Protein AF-A0A383C5T3-F1 (afdb_monomer)

Secondary structure (DSSP, 8-state):
-EEEEE--SHHHHHHHHHHHHTT-EEEEE-TTSS--GGGGTT-SEEEE----PBPTTSPBP-HHHHHHHHHHHHTT--SEEEE-S----

Organism: NCBI:txid408172

Radius of gyration: 12.9 Å; Cα contacts (8 Å, |Δi|>4): 164; chains: 1; bounding box: 24×31×35 Å

pLDDT: mean 97.49, std 1.6, range [89.38, 98.81]

Sequence (89 aa):
MKIGIVGIGVVGNAHRFGFQKLGHDVSFHDTAHDTKLEDVIDTEVVYICVPTPSLSDGQCDTSIVCQVVDDLVLGGYEGVIAIKSTIKP

Nearest PDB structures (foldseek):
  6ape-assembly1_A  TM=5.426E-01  e=3.646E-02  Helicobacter pylori G27
  6de8-assembly1_A  TM=5.747E-01  e=5.057E-02  Campylobacter jejuni subsp. jejuni NCTC 11168 = ATCC 700819
  6v6y-assembly1_A-2  TM=6.540E-01  e=2.596E-01  Thermus thermophilus HB8
  3l07-assembly1_A  TM=5.769E-01  e=4.104E-01  Francisella tularensis subsp. tularensis SCHU S4
  5tw7-assembly2_E  TM=5.963E-01  e=1.095E+00  Neisseria gonorrhoeae

Structure (mmCIF, N/CA/C/O backbone):
data_AF-A0A383C5T3-F1
#
_entry.id   AF-A0A383C5T3-F1
#
loop_
_atom_site.group_PDB
_atom_site.id
_atom_site.type_symbol
_atom_site.label_atom_id
_atom_site.label_alt_id
_atom_site.label_comp_id
_atom_site.label_asym_id
_atom_site.label_entity_id
_atom_site.label_seq_id
_atom_site.pdbx_PDB_ins_code
_atom_site.Cartn_x
_atom_site.Cartn_y
_atom_site.Cartn_z
_atom_site.occupancy
_atom_site.B_iso_or_equiv
_atom_site.auth_seq_id
_atom_site.auth_comp_id
_atom_site.auth_asym_id
_atom_site.auth_atom_id
_atom_site.pdbx_PDB_model_num
ATOM 1 N N . MET A 1 1 ? -13.246 6.352 9.789 1.00 95.69 1 MET A N 1
ATOM 2 C CA . MET A 1 1 ? -12.932 4.984 9.354 1.00 95.69 1 MET A CA 1
ATOM 3 C C . MET A 1 1 ? -11.470 4.718 9.627 1.00 95.69 1 MET A C 1
ATOM 5 O O . MET A 1 1 ? -10.708 5.686 9.637 1.00 95.69 1 MET A O 1
ATOM 9 N N . LYS A 1 2 ? -11.108 3.454 9.837 1.00 98.44 2 LYS A N 1
ATOM 10 C CA . LYS A 1 2 ? -9.719 2.990 9.806 1.00 98.44 2 LYS A CA 1
ATOM 11 C C . LYS A 1 2 ? -9.359 2.632 8.368 1.00 98.44 2 LYS A C 1
ATOM 13 O O . LYS A 1 2 ? -10.024 1.792 7.766 1.00 98.44 2 LYS A O 1
ATOM 18 N N . ILE A 1 3 ? -8.351 3.289 7.810 1.00 98.75 3 ILE A N 1
ATOM 19 C CA . ILE A 1 3 ? -7.931 3.132 6.416 1.00 98.75 3 ILE A CA 1
ATOM 20 C C . ILE A 1 3 ? -6.475 2.682 6.390 1.00 98.75 3 ILE A C 1
ATOM 22 O O . ILE A 1 3 ? -5.609 3.355 6.943 1.00 98.75 3 ILE A O 1
ATOM 26 N N . GLY A 1 4 ? -6.211 1.572 5.712 1.00 98.69 4 GLY A N 1
ATOM 27 C CA . GLY A 1 4 ? -4.869 1.094 5.423 1.00 98.69 4 GLY A CA 1
ATOM 28 C C . GLY A 1 4 ? -4.388 1.575 4.057 1.00 98.69 4 GLY A C 1
ATOM 29 O O . GLY A 1 4 ? -5.167 1.719 3.111 1.00 98.69 4 GLY A O 1
ATOM 30 N N . ILE A 1 5 ? -3.088 1.818 3.927 1.00 98.81 5 ILE A N 1
ATOM 31 C CA . ILE A 1 5 ? -2.446 2.120 2.643 1.00 98.81 5 ILE A CA 1
ATOM 32 C C . ILE A 1 5 ? -1.187 1.269 2.511 1.00 98.81 5 ILE A C 1
ATOM 34 O O . ILE A 1 5 ? -0.327 1.311 3.385 1.00 98.81 5 ILE A O 1
ATOM 38 N N . VAL A 1 6 ? -1.049 0.535 1.407 1.00 98.75 6 VAL A N 1
ATOM 39 C CA . VAL A 1 6 ? 0.174 -0.220 1.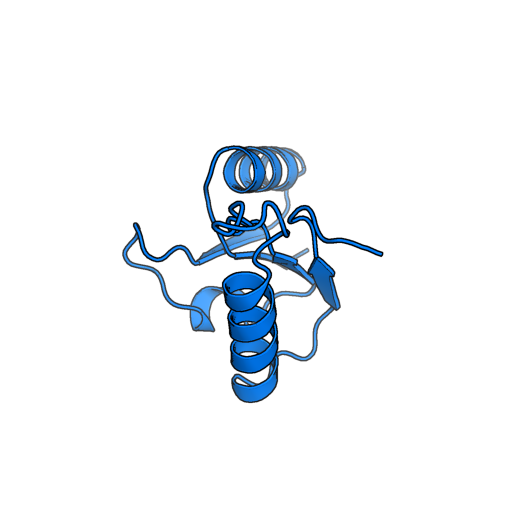094 1.00 98.75 6 VAL A CA 1
ATOM 40 C C . VAL A 1 6 ? 0.902 0.459 -0.061 1.00 98.75 6 VAL A C 1
ATOM 42 O O . VAL A 1 6 ? 0.360 0.573 -1.160 1.00 98.75 6 VAL A O 1
ATOM 45 N N . GLY A 1 7 ? 2.123 0.925 0.193 1.00 98.44 7 GLY A N 1
ATOM 46 C CA . GLY A 1 7 ? 2.910 1.758 -0.715 1.00 98.44 7 GLY A CA 1
ATOM 47 C C . GLY A 1 7 ? 2.677 3.255 -0.482 1.00 98.44 7 GLY A C 1
ATOM 48 O O . GLY A 1 7 ? 1.623 3.796 -0.806 1.00 98.44 7 GLY A O 1
ATOM 49 N N . ILE A 1 8 ? 3.692 3.951 0.030 1.00 97.50 8 ILE A N 1
ATOM 50 C CA . ILE A 1 8 ? 3.723 5.382 0.373 1.00 97.50 8 ILE A CA 1
ATOM 51 C C . ILE A 1 8 ? 4.661 6.134 -0.588 1.00 97.50 8 ILE A C 1
ATOM 53 O O . ILE A 1 8 ? 5.447 7.006 -0.229 1.00 97.50 8 ILE A O 1
ATOM 57 N N . GLY A 1 9 ? 4.520 5.847 -1.884 1.00 96.25 9 GLY A N 1
ATOM 58 C CA . GLY A 1 9 ? 5.048 6.703 -2.949 1.00 96.25 9 GLY A CA 1
ATOM 59 C C . GLY A 1 9 ? 4.268 8.021 -3.073 1.00 96.25 9 GLY A C 1
ATOM 60 O O . GLY A 1 9 ? 3.577 8.462 -2.152 1.00 96.25 9 GLY A O 1
ATOM 61 N N . VAL A 1 10 ? 4.312 8.655 -4.247 1.00 97.62 10 VAL A N 1
ATOM 62 C CA . VAL A 1 10 ? 3.549 9.895 -4.507 1.00 97.62 10 VAL A CA 1
ATOM 63 C C . VAL A 1 10 ? 2.038 9.670 -4.344 1.00 97.62 10 VAL A C 1
ATOM 65 O O . VAL A 1 10 ? 1.361 10.446 -3.670 1.00 97.62 10 VAL A O 1
ATOM 68 N N . VAL A 1 11 ? 1.510 8.584 -4.920 1.00 97.94 11 VAL A N 1
ATOM 69 C CA . VAL A 1 11 ? 0.074 8.256 -4.876 1.00 97.94 11 VAL A CA 1
ATOM 70 C C . VAL A 1 11 ? -0.372 7.907 -3.456 1.00 97.94 11 VAL A C 1
ATOM 72 O O . VAL A 1 11 ? -1.377 8.444 -2.987 1.00 97.94 11 VAL A O 1
ATOM 75 N N . GLY A 1 12 ? 0.385 7.057 -2.759 1.00 98.44 12 GLY A N 1
ATOM 76 C CA . GLY A 1 12 ? 0.085 6.663 -1.383 1.00 98.44 12 GLY A CA 1
ATOM 77 C C . GLY A 1 12 ? 0.111 7.837 -0.407 1.00 98.44 12 GLY A C 1
ATOM 78 O O . GLY A 1 12 ? -0.828 8.007 0.368 1.00 98.44 12 GLY A O 1
ATOM 79 N N . ASN A 1 13 ? 1.117 8.717 -0.499 1.00 98.25 13 ASN A N 1
ATOM 80 C CA . ASN A 1 13 ? 1.179 9.928 0.329 1.00 98.25 13 ASN A CA 1
ATOM 81 C C . ASN A 1 13 ? -0.007 10.866 0.091 1.00 98.25 13 ASN A C 1
ATOM 83 O O . ASN A 1 13 ? -0.541 11.424 1.048 1.00 98.25 13 ASN A O 1
ATOM 87 N N . ALA A 1 14 ? -0.446 11.028 -1.161 1.00 98.44 14 ALA A N 1
ATOM 88 C CA . ALA A 1 14 ? -1.614 11.848 -1.469 1.00 98.44 14 ALA A CA 1
ATOM 89 C C . ALA A 1 14 ? -2.895 11.288 -0.823 1.00 98.44 14 ALA A C 1
ATOM 91 O O . ALA A 1 14 ? -3.670 12.056 -0.250 1.00 98.44 14 ALA A O 1
ATOM 92 N N . HIS A 1 15 ? -3.090 9.962 -0.851 1.00 98.19 15 HIS A N 1
ATOM 93 C CA . HIS A 1 15 ? -4.215 9.309 -0.169 1.00 98.19 15 HIS A CA 1
ATOM 94 C C . HIS A 1 15 ? -4.107 9.462 1.347 1.00 98.19 15 HIS A C 1
ATOM 96 O O . HIS A 1 15 ? -5.067 9.898 1.978 1.00 98.19 15 HIS A O 1
ATOM 102 N N . ARG A 1 16 ? -2.929 9.195 1.925 1.00 98.31 16 ARG A N 1
ATOM 103 C CA . ARG A 1 16 ? -2.681 9.343 3.365 1.00 98.31 16 ARG A CA 1
ATOM 104 C C . ARG A 1 16 ? -3.028 10.749 3.838 1.00 98.31 16 ARG A C 1
ATOM 106 O O . ARG A 1 16 ? -3.835 10.907 4.749 1.00 98.31 16 ARG A O 1
ATOM 113 N N . PHE A 1 17 ? -2.472 11.763 3.177 1.00 98.50 17 PHE A N 1
ATOM 114 C CA . PHE A 1 17 ? -2.736 13.161 3.497 1.00 98.50 17 PHE A CA 1
ATOM 115 C C . PHE A 1 17 ? -4.222 13.510 3.355 1.00 98.50 17 PHE A C 1
ATOM 117 O O . PHE A 1 17 ? -4.799 14.122 4.252 1.00 98.50 17 PHE A O 1
ATOM 124 N N . GLY A 1 18 ? -4.853 13.115 2.243 1.00 98.50 18 GLY A N 1
ATOM 125 C CA . GLY A 1 18 ? -6.265 13.388 1.985 1.00 98.50 18 GLY A CA 1
ATOM 126 C C . GLY A 1 18 ? -7.180 12.786 3.050 1.00 98.50 18 GLY A C 1
ATOM 127 O O . GLY A 1 18 ? -7.997 13.498 3.628 1.00 98.50 18 GLY A O 1
ATOM 128 N N . PHE A 1 19 ? -7.006 11.502 3.362 1.00 98.56 19 PHE A N 1
ATOM 129 C CA . PHE A 1 19 ? -7.820 10.806 4.356 1.00 98.56 19 PHE A CA 1
ATOM 130 C C . PHE A 1 19 ? -7.594 11.323 5.779 1.00 98.56 19 PHE A C 1
ATOM 132 O O . PHE A 1 19 ? -8.565 11.550 6.500 1.00 98.56 19 PHE A O 1
ATOM 139 N N . GLN A 1 20 ? -6.345 11.601 6.165 1.00 98.50 20 GLN A N 1
ATOM 140 C CA . GLN A 1 20 ? -6.046 12.218 7.462 1.00 98.50 20 GLN A CA 1
ATOM 141 C C . GLN A 1 20 ? -6.682 13.607 7.584 1.00 98.50 20 GLN A C 1
ATOM 143 O O . GLN A 1 20 ? -7.278 13.930 8.609 1.00 98.50 20 GLN A O 1
ATOM 148 N N . LYS A 1 21 ? -6.626 14.422 6.521 1.00 98.56 21 LYS A N 1
ATOM 149 C CA . LYS A 1 21 ? -7.255 15.751 6.492 1.00 98.56 21 LYS A CA 1
ATOM 150 C C . LYS A 1 21 ? -8.780 15.688 6.638 1.00 98.56 21 LYS A C 1
ATOM 152 O O . LYS A 1 21 ? -9.374 16.628 7.158 1.00 98.56 21 LYS A O 1
ATOM 157 N N . LEU A 1 22 ? -9.403 14.595 6.200 1.00 98.44 22 LEU A N 1
ATOM 158 C CA . LEU A 1 22 ? -10.834 14.330 6.369 1.00 98.44 22 LEU A CA 1
ATOM 159 C C . LEU A 1 22 ? -11.187 13.737 7.747 1.00 98.44 22 LEU A C 1
ATOM 161 O O . LEU A 1 22 ? -12.359 13.481 8.014 1.00 98.44 22 LEU A O 1
ATOM 165 N N . GLY A 1 23 ? -10.205 13.542 8.634 1.00 98.50 23 GLY A N 1
ATOM 166 C CA . GLY A 1 23 ? -10.416 13.038 9.993 1.00 98.50 23 GLY A CA 1
ATOM 167 C C . GLY A 1 23 ? -10.533 11.515 10.092 1.00 98.50 23 GLY A C 1
ATOM 168 O O . GLY A 1 23 ? -11.124 11.010 11.045 1.00 98.50 23 GLY A O 1
ATOM 169 N N . HIS A 1 24 ? -10.021 10.770 9.111 1.00 98.62 24 HIS A N 1
ATOM 170 C CA . HIS A 1 24 ? -9.921 9.312 9.199 1.00 98.62 24 HIS A CA 1
ATOM 171 C C . HIS A 1 24 ? -8.661 8.875 9.956 1.00 98.62 24 HIS A C 1
ATOM 173 O O . HIS A 1 24 ? -7.659 9.590 9.970 1.00 98.62 24 HIS A O 1
ATOM 179 N N . ASP A 1 25 ? -8.722 7.689 10.561 1.00 98.56 25 ASP A N 1
ATOM 180 C CA . ASP A 1 25 ? -7.563 7.025 11.152 1.00 98.56 25 ASP A CA 1
ATOM 181 C C . ASP A 1 25 ? -6.837 6.260 10.044 1.00 98.56 25 ASP A C 1
ATOM 183 O O . ASP A 1 25 ? -7.465 5.484 9.321 1.00 98.56 25 ASP A O 1
ATOM 187 N N . VAL A 1 26 ? -5.550 6.543 9.843 1.00 98.56 26 VAL A N 1
ATOM 188 C CA . VAL A 1 26 ? -4.798 6.050 8.684 1.00 98.56 26 VAL A CA 1
ATOM 189 C C . VAL A 1 26 ? -3.521 5.369 9.139 1.00 98.56 26 VAL A C 1
ATOM 191 O O . VAL A 1 26 ? -2.595 6.041 9.605 1.00 98.56 26 VAL A O 1
ATOM 194 N N . SER A 1 27 ? -3.450 4.060 8.917 1.00 98.44 27 SER A N 1
ATOM 195 C CA . SER A 1 27 ? -2.226 3.271 9.025 1.00 98.44 27 SER A CA 1
ATOM 196 C C . SER A 1 27 ? -1.664 2.966 7.638 1.00 98.44 27 SER A C 1
ATOM 1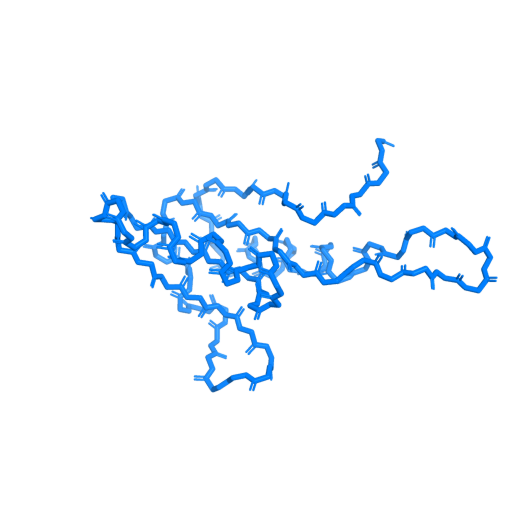98 O O . SER A 1 27 ? -2.339 3.110 6.613 1.00 98.44 27 SER A O 1
ATOM 200 N N . PHE A 1 28 ? -0.385 2.612 7.575 1.00 98.62 28 PHE A N 1
ATOM 201 C CA . PHE A 1 28 ? 0.251 2.294 6.306 1.00 98.62 28 PHE A CA 1
ATOM 202 C C . PHE A 1 28 ? 1.360 1.265 6.462 1.00 98.62 28 PHE A C 1
ATOM 204 O O . PHE A 1 28 ? 1.975 1.166 7.520 1.00 98.62 28 PHE A O 1
ATOM 211 N N . HIS A 1 29 ? 1.646 0.583 5.359 1.00 98.50 29 HIS A N 1
ATOM 212 C CA . HIS A 1 29 ? 2.821 -0.249 5.192 1.00 98.50 29 HIS A CA 1
ATOM 213 C C . HIS A 1 29 ? 3.593 0.174 3.939 1.00 98.50 29 HIS A C 1
ATOM 215 O O . HIS A 1 29 ? 3.013 0.366 2.868 1.00 98.50 29 HIS A O 1
ATOM 221 N N . ASP A 1 30 ? 4.907 0.316 4.065 1.00 98.06 30 ASP A N 1
ATOM 222 C CA . ASP A 1 30 ? 5.821 0.472 2.937 1.00 98.06 30 ASP A CA 1
ATOM 223 C C . ASP A 1 30 ? 7.195 -0.101 3.305 1.00 98.06 30 ASP A C 1
ATOM 225 O O . ASP A 1 30 ? 7.706 0.152 4.394 1.00 98.06 30 ASP A O 1
ATOM 229 N N . THR A 1 31 ? 7.811 -0.842 2.384 1.00 95.81 31 THR A N 1
ATOM 230 C CA . THR A 1 31 ? 9.120 -1.489 2.575 1.00 95.81 31 THR A CA 1
ATOM 231 C C . THR A 1 31 ? 10.278 -0.517 2.825 1.00 95.81 31 THR A C 1
ATOM 233 O O . THR A 1 31 ? 11.315 -0.923 3.340 1.00 95.81 31 THR A O 1
ATOM 236 N N . ALA A 1 32 ? 10.137 0.759 2.449 1.00 96.50 32 ALA A N 1
ATOM 237 C CA . ALA A 1 32 ? 11.122 1.807 2.719 1.00 96.50 32 ALA A CA 1
ATOM 238 C C . ALA A 1 32 ? 11.009 2.387 4.142 1.00 96.50 32 ALA A C 1
ATOM 240 O O . ALA A 1 32 ? 11.812 3.240 4.527 1.00 96.50 32 ALA A O 1
ATOM 241 N N . HIS A 1 33 ? 10.014 1.951 4.914 1.00 96.38 33 HIS A N 1
ATOM 242 C CA . HIS A 1 33 ? 9.737 2.404 6.268 1.00 96.38 33 HIS A CA 1
ATOM 243 C C . HIS A 1 33 ? 9.747 1.224 7.246 1.00 96.38 33 HIS A C 1
ATOM 245 O O . HIS A 1 33 ? 9.507 0.081 6.868 1.00 96.38 33 HIS A O 1
ATOM 251 N N . ASP A 1 34 ? 9.985 1.506 8.528 1.00 96.88 34 ASP A N 1
ATOM 252 C CA . ASP A 1 34 ? 9.882 0.512 9.603 1.00 96.88 34 ASP A CA 1
ATOM 253 C C . ASP A 1 34 ? 8.407 0.283 9.972 1.00 96.88 34 ASP A C 1
ATOM 255 O O . ASP A 1 34 ? 7.900 0.777 10.976 1.00 96.88 34 ASP A O 1
ATOM 259 N N . THR A 1 35 ? 7.692 -0.376 9.064 1.00 97.75 35 THR A N 1
ATOM 260 C CA . THR A 1 35 ? 6.270 -0.730 9.171 1.00 97.75 35 THR A CA 1
ATOM 261 C C . THR A 1 35 ? 6.083 -2.150 8.676 1.00 97.75 35 THR A C 1
ATOM 263 O O . THR A 1 35 ? 6.892 -2.652 7.891 1.00 97.75 35 THR A O 1
ATOM 266 N N . LYS A 1 36 ? 4.988 -2.787 9.068 1.00 97.19 36 LYS A N 1
ATOM 267 C CA . LYS A 1 36 ? 4.660 -4.144 8.644 1.00 97.19 36 LYS A CA 1
ATOM 268 C C . LYS A 1 36 ? 3.262 -4.211 8.054 1.00 97.19 36 LYS A C 1
ATOM 270 O O . LYS A 1 36 ? 2.431 -3.342 8.302 1.00 97.19 36 LYS A O 1
ATOM 275 N N . LEU A 1 37 ? 2.995 -5.249 7.268 1.00 96.50 37 LEU A N 1
ATOM 276 C CA . LEU A 1 37 ? 1.677 -5.420 6.664 1.00 96.50 37 LEU A CA 1
ATOM 277 C C . LEU A 1 37 ? 0.591 -5.625 7.734 1.00 96.50 37 LEU A C 1
ATOM 279 O O . LEU A 1 37 ? -0.541 -5.191 7.548 1.00 96.50 37 LEU A O 1
ATOM 283 N N . GLU A 1 38 ? 0.940 -6.187 8.895 1.00 96.88 38 GL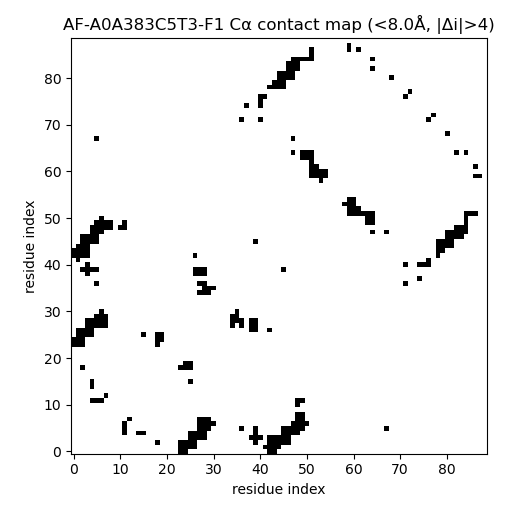U A N 1
ATOM 284 C CA . GLU A 1 38 ? 0.027 -6.339 10.033 1.00 96.88 38 GLU A CA 1
ATOM 285 C C . GLU A 1 38 ? -0.519 -4.995 10.546 1.00 96.88 38 GLU A C 1
ATOM 287 O O . GLU A 1 38 ? -1.633 -4.950 11.068 1.00 96.88 38 GLU A O 1
ATOM 292 N N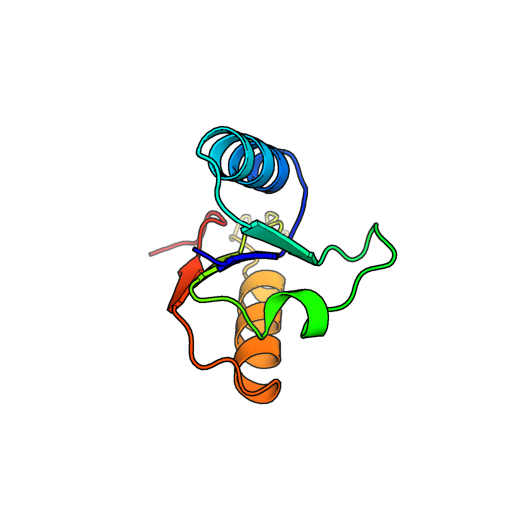 . ASP A 1 39 ? 0.206 -3.890 10.329 1.00 97.50 39 ASP A N 1
ATOM 293 C CA . ASP A 1 39 ? -0.212 -2.546 10.747 1.00 97.50 39 ASP A CA 1
ATOM 294 C C . ASP A 1 39 ? -1.455 -2.049 9.981 1.00 97.50 39 ASP A C 1
ATOM 296 O O . ASP A 1 39 ? -2.103 -1.082 10.396 1.00 97.50 39 ASP A O 1
ATOM 300 N N . VAL A 1 40 ? -1.816 -2.693 8.862 1.00 97.94 40 VAL A N 1
ATOM 301 C CA . VAL A 1 40 ? -3.012 -2.360 8.067 1.00 97.94 40 VAL A CA 1
ATOM 302 C C . VAL A 1 40 ? -4.136 -3.398 8.164 1.00 97.94 40 VAL A C 1
ATOM 304 O O . VAL A 1 40 ? -5.203 -3.171 7.595 1.00 97.94 40 VAL A O 1
ATOM 307 N N . ILE A 1 41 ? -3.952 -4.504 8.897 1.00 97.06 41 ILE A N 1
ATOM 308 C CA . ILE A 1 41 ? -4.936 -5.604 8.941 1.00 97.06 41 ILE A CA 1
ATOM 309 C C . ILE A 1 41 ? -6.228 -5.208 9.673 1.00 97.06 41 ILE A C 1
ATOM 311 O O . ILE A 1 41 ? -7.315 -5.552 9.221 1.00 97.06 41 ILE A O 1
ATOM 315 N N . ASP A 1 42 ? -6.143 -4.422 10.750 1.00 96.19 42 ASP A N 1
ATOM 316 C CA . ASP A 1 42 ? -7.306 -3.946 11.530 1.00 96.19 42 ASP A CA 1
ATOM 317 C C . ASP A 1 42 ? -8.003 -2.718 10.889 1.00 96.19 42 ASP A C 1
ATOM 319 O O . ASP A 1 42 ? -8.503 -1.825 11.576 1.00 96.19 42 ASP A O 1
ATOM 323 N N . THR A 1 43 ? -8.002 -2.617 9.555 1.00 98.44 43 THR A N 1
ATOM 324 C CA . THR A 1 43 ? -8.598 -1.489 8.817 1.00 98.44 43 THR A CA 1
ATOM 325 C C . THR A 1 43 ? -9.812 -1.909 7.993 1.00 98.44 43 THR A C 1
ATOM 327 O O . THR A 1 43 ? -9.925 -3.040 7.536 1.00 98.44 43 THR A O 1
ATOM 330 N N . GLU A 1 44 ? -10.739 -0.981 7.761 1.00 98.56 44 GLU A N 1
ATOM 331 C CA . GLU A 1 44 ? -11.984 -1.252 7.025 1.00 98.56 44 GLU A CA 1
ATOM 332 C C . GLU A 1 44 ? -11.756 -1.347 5.507 1.00 98.56 44 GLU A C 1
ATOM 334 O O . GLU A 1 44 ? -12.466 -2.066 4.801 1.00 98.56 44 GLU A O 1
ATOM 339 N N . VAL A 1 45 ? -10.764 -0.608 5.000 1.00 98.69 45 VAL A N 1
ATOM 340 C CA . VAL A 1 45 ? -10.343 -0.616 3.594 1.00 98.69 45 VAL A CA 1
ATOM 341 C C . VAL A 1 45 ? -8.831 -0.437 3.492 1.00 98.69 45 VAL A C 1
ATOM 343 O O . VAL A 1 45 ? -8.273 0.454 4.135 1.00 98.69 45 VAL A O 1
ATOM 346 N N . VAL A 1 46 ? -8.185 -1.231 2.639 1.00 98.75 46 VAL A N 1
ATOM 347 C CA . VAL A 1 46 ? -6.769 -1.095 2.282 1.00 98.75 46 VAL A CA 1
ATOM 348 C C . VAL A 1 46 ? -6.642 -0.616 0.841 1.00 98.75 46 VAL A C 1
ATOM 350 O O . VAL A 1 46 ? -7.096 -1.278 -0.093 1.00 98.75 46 VAL A O 1
ATOM 353 N N . TYR A 1 47 ? -5.981 0.526 0.646 1.00 98.75 47 TYR A N 1
ATOM 354 C CA . TYR A 1 47 ? -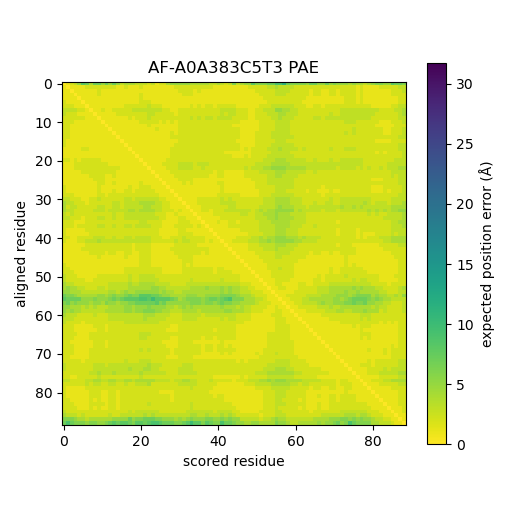5.624 1.038 -0.675 1.00 98.75 47 TYR A CA 1
ATOM 355 C C . TYR A 1 47 ? -4.233 0.557 -1.087 1.00 98.75 47 TYR A C 1
ATOM 357 O O . TYR A 1 47 ? -3.229 0.948 -0.490 1.00 98.75 47 TYR A O 1
ATOM 365 N N . ILE A 1 48 ? -4.159 -0.228 -2.160 1.00 98.75 48 ILE A N 1
ATOM 366 C CA . ILE A 1 48 ? -2.888 -0.683 -2.733 1.00 98.75 48 ILE A CA 1
ATOM 367 C C . ILE A 1 48 ? -2.383 0.378 -3.714 1.00 98.75 48 ILE A C 1
ATOM 369 O O . ILE A 1 48 ? -2.982 0.597 -4.769 1.00 98.75 48 ILE A O 1
ATOM 373 N N . CYS A 1 49 ? -1.289 1.043 -3.347 1.00 98.56 49 CYS A N 1
ATOM 374 C CA . CYS A 1 49 ? -0.639 2.140 -4.067 1.00 98.56 49 CYS A CA 1
ATOM 375 C C . CYS A 1 49 ? 0.828 1.815 -4.421 1.00 98.56 49 CYS A C 1
ATOM 377 O O . CYS A 1 49 ? 1.670 2.714 -4.502 1.00 98.56 49 CYS A O 1
ATOM 379 N N . VAL A 1 50 ? 1.146 0.534 -4.609 1.00 98.50 50 VAL A N 1
ATOM 380 C CA . VAL A 1 50 ? 2.494 0.049 -4.939 1.00 98.50 50 VAL A CA 1
ATOM 381 C C . VAL A 1 50 ? 2.867 0.294 -6.410 1.00 98.50 50 VAL A C 1
ATOM 383 O O . VAL A 1 50 ? 1.975 0.469 -7.249 1.00 98.50 50 VAL A O 1
ATOM 386 N N . PRO A 1 51 ? 4.167 0.315 -6.756 1.00 97.56 51 PRO A N 1
ATOM 387 C CA . PRO A 1 51 ? 4.609 0.468 -8.136 1.00 97.56 51 PRO A CA 1
ATOM 388 C C . PRO A 1 51 ? 4.131 -0.668 -9.045 1.00 97.56 51 PRO A C 1
ATOM 390 O O . PRO A 1 51 ? 4.080 -1.826 -8.643 1.00 97.56 51 PRO A O 1
ATOM 393 N N . THR A 1 52 ? 3.864 -0.320 -10.299 1.00 97.56 52 THR A N 1
ATOM 394 C CA . THR A 1 52 ? 3.574 -1.255 -11.394 1.00 97.56 52 THR A CA 1
ATOM 395 C C . THR A 1 52 ? 4.471 -0.898 -12.586 1.00 97.56 52 THR A C 1
ATOM 397 O O . THR A 1 52 ? 4.024 -0.227 -13.525 1.00 97.56 52 THR A O 1
ATOM 400 N N . PRO A 1 53 ? 5.786 -1.179 -12.492 1.00 96.44 53 PRO A N 1
ATOM 401 C CA . PRO A 1 53 ? 6.760 -0.751 -13.491 1.00 96.44 53 PRO A CA 1
ATOM 402 C C . PRO A 1 53 ? 6.521 -1.433 -14.842 1.00 96.44 53 PRO A C 1
ATOM 404 O O . PRO A 1 53 ? 5.793 -2.416 -14.956 1.00 96.44 53 PRO A O 1
ATOM 407 N N . SER A 1 54 ? 7.146 -0.909 -15.894 1.00 96.56 54 SER A N 1
ATOM 408 C CA . SER A 1 54 ? 7.131 -1.570 -17.198 1.00 96.56 54 SER A CA 1
ATOM 409 C C . SER A 1 54 ? 8.167 -2.692 -17.247 1.00 96.56 54 SER A C 1
ATOM 411 O O . SER A 1 54 ? 9.328 -2.484 -16.893 1.00 96.56 54 SER A O 1
ATOM 413 N N . LEU A 1 55 ? 7.752 -3.862 -17.726 1.00 95.56 55 LEU A N 1
ATOM 414 C CA . LEU A 1 55 ? 8.636 -4.963 -18.097 1.00 95.56 55 LEU A CA 1
ATOM 415 C C . LEU A 1 55 ? 9.442 -4.611 -19.356 1.00 95.56 55 LEU A C 1
ATOM 417 O O . LEU A 1 55 ? 9.153 -3.639 -20.060 1.00 95.56 55 LEU A O 1
ATOM 421 N N . SER A 1 56 ? 10.452 -5.426 -19.669 1.00 95.62 56 SER A N 1
ATOM 422 C CA . SER A 1 56 ? 11.314 -5.237 -20.846 1.00 95.62 56 SER A CA 1
ATOM 423 C C . SER A 1 56 ? 10.558 -5.289 -22.180 1.00 95.62 56 SER A C 1
ATOM 425 O O . SER A 1 56 ? 11.007 -4.696 -23.158 1.00 95.62 56 SER A O 1
ATOM 427 N N . ASP A 1 57 ? 9.406 -5.959 -22.217 1.00 95.06 57 ASP A N 1
ATOM 428 C CA . ASP A 1 57 ? 8.494 -6.040 -23.362 1.00 95.06 57 ASP A CA 1
ATOM 429 C C . ASP A 1 57 ? 7.417 -4.932 -23.365 1.00 95.06 57 ASP A C 1
ATOM 431 O O . ASP A 1 57 ? 6.521 -4.928 -24.210 1.00 95.06 57 ASP A O 1
ATOM 435 N N . GLY A 1 58 ? 7.493 -3.982 -22.426 1.00 93.06 58 GLY A N 1
ATOM 436 C CA . GLY A 1 58 ? 6.552 -2.872 -22.278 1.00 93.06 58 GLY A CA 1
ATOM 437 C C . GLY A 1 58 ? 5.244 -3.239 -21.575 1.00 93.06 58 GLY A C 1
ATOM 438 O O . GLY A 1 58 ? 4.353 -2.393 -21.459 1.00 93.06 58 GLY A O 1
ATOM 439 N N . GLN A 1 59 ? 5.087 -4.475 -21.095 1.00 93.88 59 GLN A N 1
ATOM 440 C CA . GLN A 1 59 ? 3.917 -4.843 -20.308 1.00 93.88 59 GLN A CA 1
ATOM 441 C C . GLN A 1 59 ? 3.963 -4.246 -18.898 1.00 93.88 59 GLN A C 1
ATOM 443 O O . GLN A 1 59 ? 5.018 -3.903 -18.380 1.00 93.88 59 GLN A O 1
ATOM 448 N N . CYS A 1 60 ? 2.789 -4.096 -18.286 1.00 95.56 60 CYS A N 1
ATOM 449 C CA . CYS A 1 60 ? 2.672 -3.623 -16.912 1.00 95.56 60 CYS A CA 1
ATOM 450 C C . CYS A 1 60 ? 2.990 -4.786 -15.969 1.00 95.56 60 CYS A C 1
ATOM 452 O O . CYS A 1 60 ? 2.291 -5.801 -16.011 1.00 95.56 60 CYS A O 1
ATOM 454 N N . ASP A 1 61 ? 4.030 -4.644 -15.152 1.00 97.25 61 ASP A N 1
ATOM 455 C CA . ASP A 1 61 ? 4.345 -5.598 -14.098 1.00 97.25 61 ASP A CA 1
ATOM 456 C C . ASP A 1 61 ? 3.370 -5.410 -12.933 1.00 97.25 61 ASP A C 1
ATOM 458 O O . ASP A 1 61 ? 3.313 -4.351 -12.306 1.00 97.25 61 ASP A O 1
ATOM 462 N N . THR A 1 62 ? 2.583 -6.447 -12.658 1.00 97.38 62 THR A N 1
ATOM 463 C CA . THR A 1 62 ? 1.581 -6.468 -11.584 1.00 97.38 62 THR A CA 1
ATOM 464 C C . THR A 1 62 ? 1.985 -7.372 -10.424 1.00 97.38 62 THR A C 1
ATOM 466 O O . THR A 1 62 ? 1.228 -7.491 -9.464 1.00 97.38 62 THR A O 1
ATOM 469 N N . SER A 1 63 ? 3.187 -7.960 -10.466 1.00 97.94 63 SER A N 1
ATOM 470 C CA . SER A 1 63 ? 3.666 -8.919 -9.463 1.00 97.94 63 SER A CA 1
ATOM 471 C C . SER A 1 63 ? 3.577 -8.376 -8.036 1.00 97.94 63 SER A C 1
ATOM 473 O O . SER A 1 63 ? 3.083 -9.066 -7.151 1.00 97.94 63 SER A O 1
ATOM 475 N N . ILE A 1 64 ? 3.960 -7.113 -7.824 1.00 98.00 64 ILE A N 1
ATOM 476 C CA . ILE A 1 64 ? 3.910 -6.463 -6.507 1.00 98.00 64 ILE A CA 1
ATOM 477 C C . ILE A 1 64 ? 2.461 -6.312 -6.019 1.00 98.00 64 ILE A C 1
ATOM 479 O O . ILE A 1 64 ? 2.178 -6.537 -4.846 1.00 98.00 64 ILE A O 1
ATOM 483 N N . VAL A 1 65 ? 1.526 -5.960 -6.910 1.00 98.44 65 VAL A N 1
ATOM 484 C CA . VAL A 1 65 ? 0.100 -5.845 -6.559 1.00 98.44 65 VAL A CA 1
ATOM 485 C C . VAL A 1 65 ? -0.455 -7.212 -6.167 1.00 98.44 65 VAL A C 1
ATOM 487 O O . VAL A 1 65 ? -1.090 -7.319 -5.122 1.00 98.44 65 VAL A O 1
ATOM 490 N N . CYS A 1 66 ? -0.192 -8.248 -6.970 1.00 98.12 66 CYS A N 1
ATOM 491 C CA . CYS A 1 66 ? -0.632 -9.614 -6.686 1.00 98.12 66 CYS A CA 1
ATOM 492 C C . CYS A 1 66 ? -0.079 -10.119 -5.350 1.00 98.12 66 CYS A C 1
ATOM 494 O O . CYS A 1 66 ? -0.852 -10.598 -4.530 1.00 98.12 66 CYS A O 1
ATOM 496 N N . GLN A 1 67 ? 1.218 -9.918 -5.095 1.00 98.44 67 GLN A N 1
ATOM 497 C CA . GLN A 1 67 ? 1.851 -10.325 -3.843 1.00 98.44 67 GLN A CA 1
ATOM 498 C C . GLN A 1 67 ? 1.195 -9.660 -2.628 1.00 98.44 67 GLN A C 1
ATOM 500 O O . GLN A 1 67 ? 0.866 -10.340 -1.667 1.00 98.44 67 GLN A O 1
ATOM 505 N N . VAL A 1 68 ? 0.940 -8.348 -2.681 1.00 98.44 68 VAL A N 1
ATOM 506 C CA . VAL A 1 68 ? 0.277 -7.637 -1.575 1.00 98.44 68 VAL A CA 1
ATOM 507 C C . VAL A 1 68 ? -1.143 -8.153 -1.344 1.00 98.44 68 VAL A C 1
ATOM 509 O O . VAL A 1 68 ? -1.563 -8.274 -0.197 1.00 98.44 68 VAL A O 1
ATOM 512 N N . VAL A 1 69 ? -1.896 -8.449 -2.408 1.00 98.44 69 VAL A N 1
ATOM 513 C CA . VAL A 1 69 ? -3.239 -9.036 -2.276 1.00 98.44 69 VAL A CA 1
ATOM 514 C C . VAL A 1 69 ? -3.158 -10.405 -1.603 1.00 98.44 69 VAL A C 1
ATOM 516 O O . VAL A 1 69 ? -3.899 -10.645 -0.651 1.00 98.44 69 VAL A O 1
ATOM 519 N N . ASP A 1 70 ? -2.249 -11.269 -2.055 1.00 98.50 70 ASP A N 1
ATOM 520 C CA . ASP A 1 70 ? -2.057 -12.601 -1.480 1.00 98.50 70 ASP A CA 1
ATOM 521 C C . ASP A 1 70 ? -1.641 -12.515 -0.006 1.00 98.50 70 ASP A C 1
ATOM 523 O O . ASP A 1 70 ? -2.221 -13.202 0.834 1.00 98.50 70 ASP A O 1
ATOM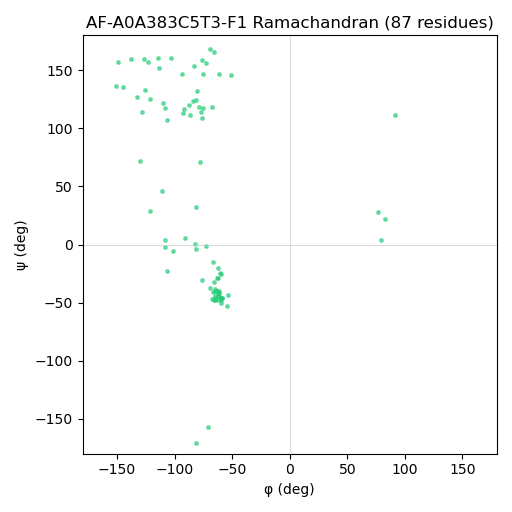 527 N N . ASP A 1 71 ? -0.709 -11.623 0.335 1.00 98.19 71 ASP A N 1
ATOM 528 C CA . ASP A 1 71 ? -0.243 -11.424 1.709 1.00 98.19 71 ASP A CA 1
ATOM 529 C C . ASP A 1 71 ? -1.355 -10.890 2.624 1.00 98.19 71 ASP A C 1
ATOM 531 O O . ASP A 1 71 ? -1.471 -11.329 3.767 1.00 98.19 71 ASP A O 1
ATOM 535 N N . LEU A 1 72 ? -2.213 -9.985 2.134 1.00 98.25 72 LEU A N 1
ATOM 536 C CA . LEU A 1 72 ? -3.379 -9.503 2.884 1.00 98.25 72 LEU A CA 1
ATOM 537 C C . LEU A 1 72 ? -4.387 -10.633 3.131 1.00 98.25 72 LEU A C 1
ATOM 539 O O . LEU A 1 72 ? -4.876 -10.785 4.250 1.00 98.25 72 LEU A O 1
ATOM 543 N N . VAL A 1 73 ? -4.680 -11.446 2.113 1.00 97.50 73 VAL A N 1
ATOM 544 C CA . VAL A 1 73 ? -5.607 -12.583 2.232 1.00 97.50 73 VAL A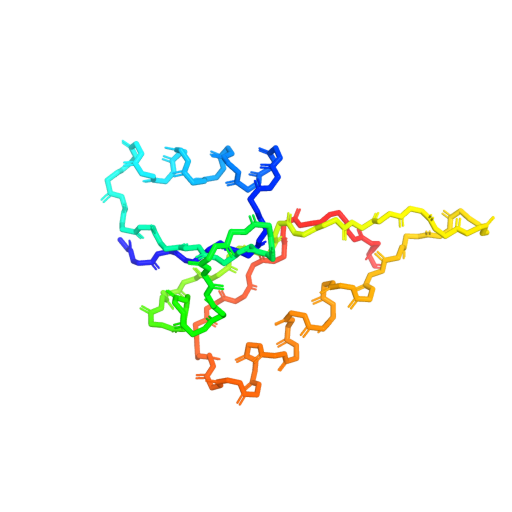 CA 1
ATOM 545 C C . VAL A 1 73 ? -5.053 -13.639 3.192 1.00 97.50 73 VAL A C 1
ATOM 547 O O . VAL A 1 73 ? -5.770 -14.099 4.080 1.00 97.50 73 VAL A O 1
ATOM 550 N N . LEU A 1 74 ? -3.773 -13.998 3.062 1.00 97.62 74 LEU A N 1
ATOM 551 C CA . LEU A 1 74 ? -3.096 -14.941 3.959 1.00 97.62 74 LEU A CA 1
ATOM 552 C C . LEU A 1 74 ? -2.961 -14.392 5.384 1.00 97.62 74 LEU A C 1
ATOM 554 O O . LEU A 1 74 ? -3.039 -15.158 6.344 1.00 97.62 74 LEU A O 1
ATOM 558 N N . GLY A 1 75 ? -2.810 -13.074 5.523 1.00 95.88 75 GLY A N 1
ATOM 559 C CA . GLY A 1 75 ? -2.822 -12.348 6.793 1.00 95.88 75 GLY A CA 1
ATOM 560 C C . GLY A 1 75 ? -4.205 -12.236 7.443 1.00 95.88 75 GLY A C 1
ATOM 561 O O . GLY A 1 75 ? -4.310 -11.684 8.536 1.00 95.88 75 GLY A O 1
ATOM 562 N N . GLY A 1 76 ? -5.258 -12.762 6.805 1.00 96.88 76 GLY A N 1
ATOM 563 C CA . GLY A 1 76 ? -6.617 -12.767 7.344 1.00 96.88 76 GLY A CA 1
ATOM 564 C C . GLY A 1 76 ? -7.331 -11.421 7.237 1.00 96.88 76 GLY A C 1
ATOM 565 O O . GLY A 1 76 ? -8.187 -11.121 8.064 1.00 96.88 76 GLY A O 1
ATOM 566 N N . TYR A 1 77 ? -6.982 -10.589 6.253 1.00 98.19 77 TYR A N 1
ATOM 567 C CA . TYR A 1 77 ? -7.678 -9.330 6.014 1.00 98.19 77 TYR A CA 1
ATOM 568 C C . TYR A 1 77 ? -9.114 -9.573 5.521 1.00 98.19 77 TYR A C 1
ATOM 570 O O . TYR A 1 77 ? -9.324 -10.143 4.4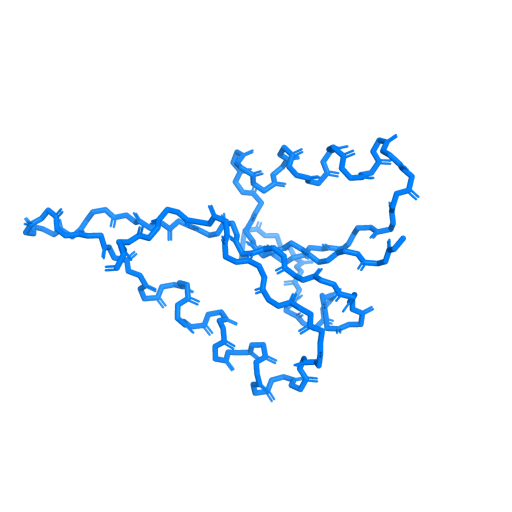51 1.00 98.19 77 TYR A O 1
ATOM 578 N N . GLU A 1 78 ? -10.107 -9.109 6.283 1.00 96.75 78 GLU A N 1
ATOM 579 C CA . GLU A 1 78 ? -11.537 -9.281 5.963 1.00 96.75 78 GLU A CA 1
ATOM 580 C C . GLU A 1 78 ? -12.190 -8.022 5.360 1.00 96.75 78 GLU A C 1
ATOM 582 O O . GLU A 1 78 ? -13.358 -8.047 4.964 1.00 96.75 78 GLU A O 1
ATOM 587 N N . GLY A 1 79 ? -11.457 -6.905 5.307 1.00 97.75 79 GLY A N 1
ATOM 588 C CA . GLY A 1 79 ? -11.953 -5.625 4.803 1.00 97.75 79 GLY A CA 1
ATOM 589 C C . GLY A 1 79 ? -11.930 -5.501 3.276 1.00 97.75 79 GLY A C 1
ATOM 590 O O . GLY A 1 79 ? -11.672 -6.447 2.530 1.00 97.75 79 GLY A O 1
ATOM 591 N N . VAL A 1 80 ? -12.196 -4.291 2.780 1.00 98.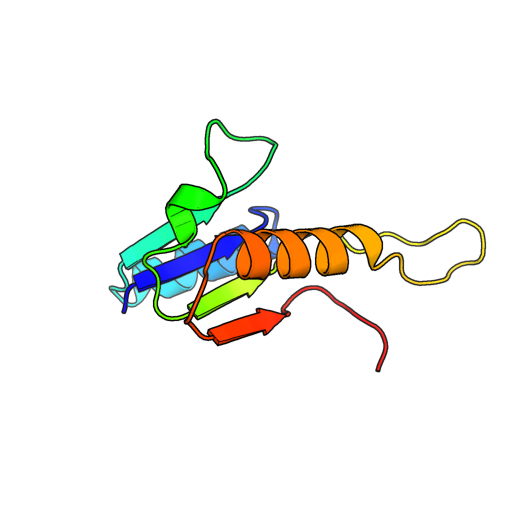56 80 VAL A N 1
ATOM 592 C CA . VAL A 1 80 ? -12.202 -4.020 1.335 1.00 98.56 80 VAL A CA 1
ATOM 593 C C . VAL A 1 80 ? -10.780 -3.795 0.826 1.00 98.56 80 VAL A C 1
ATOM 595 O O . VAL A 1 80 ? -10.089 -2.886 1.276 1.00 98.56 80 VAL A O 1
ATOM 598 N N . ILE A 1 81 ? -10.356 -4.559 -0.180 1.00 98.62 81 ILE A N 1
ATOM 599 C CA . ILE A 1 81 ? -9.099 -4.304 -0.895 1.00 98.62 81 ILE A CA 1
ATOM 600 C C . ILE A 1 81 ? -9.388 -3.419 -2.113 1.00 98.62 81 ILE A C 1
ATOM 602 O O . ILE A 1 81 ? -10.059 -3.834 -3.058 1.00 98.62 81 ILE A O 1
ATOM 606 N N . ALA A 1 82 ? -8.876 -2.188 -2.101 1.00 98.38 82 ALA A N 1
ATOM 607 C CA . ALA A 1 82 ? -9.028 -1.215 -3.177 1.00 98.38 82 ALA A CA 1
ATOM 608 C C . ALA A 1 82 ? -7.711 -1.050 -3.951 1.00 98.38 82 ALA A C 1
ATOM 610 O O . ALA A 1 82 ? -6.758 -0.423 -3.482 1.00 98.38 82 ALA A O 1
ATOM 611 N N . ILE A 1 83 ? -7.652 -1.578 -5.175 1.00 98.38 83 ILE A N 1
ATOM 612 C CA . ILE A 1 83 ? -6.471 -1.435 -6.035 1.00 98.38 83 ILE A CA 1
ATOM 613 C C . ILE A 1 83 ? -6.458 -0.028 -6.633 1.00 98.38 83 ILE A C 1
ATOM 615 O O . ILE A 1 83 ? -7.327 0.331 -7.431 1.00 98.38 83 ILE A O 1
ATOM 619 N N . LYS A 1 84 ? -5.464 0.775 -6.244 1.00 98.19 84 LYS A N 1
ATOM 620 C CA . LYS A 1 84 ? -5.259 2.128 -6.772 1.00 98.19 84 LYS A CA 1
ATOM 621 C C . LYS A 1 84 ? -4.064 2.231 -7.718 1.00 98.19 84 LYS A C 1
ATOM 623 O O . LYS A 1 84 ? -4.041 3.140 -8.551 1.00 98.19 84 LYS A O 1
ATOM 628 N N . SER A 1 85 ? -3.104 1.315 -7.607 1.00 98.00 85 SER A N 1
ATOM 629 C CA . SER A 1 85 ? -2.048 1.103 -8.596 1.00 98.00 85 SER A CA 1
ATOM 630 C C . SER A 1 85 ? -2.624 0.943 -10.006 1.00 98.00 85 SER A C 1
ATOM 632 O O . SER A 1 85 ? -3.711 0.397 -10.195 1.00 98.00 85 SER A O 1
ATOM 634 N N . THR A 1 86 ? -1.893 1.421 -11.010 1.00 96.44 86 THR A N 1
ATOM 635 C CA . THR A 1 86 ? -2.329 1.346 -12.407 1.00 96.44 86 THR A CA 1
ATOM 636 C C . THR A 1 86 ? -2.151 -0.075 -12.931 1.00 96.44 86 THR A C 1
ATOM 638 O O . THR A 1 86 ? -1.034 -0.511 -13.192 1.00 96.44 86 THR A O 1
ATOM 641 N N . ILE A 1 87 ? -3.254 -0.787 -13.138 1.00 96.00 87 ILE A N 1
ATOM 642 C CA . ILE A 1 87 ? -3.259 -2.137 -13.715 1.00 96.00 87 ILE A CA 1
ATOM 643 C C . ILE A 1 87 ? -3.950 -2.147 -15.082 1.00 96.00 87 ILE A C 1
ATOM 645 O O . ILE A 1 87 ? -4.689 -1.221 -15.427 1.00 96.00 87 ILE A O 1
ATOM 649 N N . LYS A 1 88 ? -3.686 -3.184 -15.882 1.00 91.00 88 LYS A N 1
ATOM 650 C CA . LYS A 1 88 ? -4.425 -3.422 -17.130 1.00 91.00 88 LYS A CA 1
ATOM 651 C C . LYS A 1 88 ? -5.823 -3.996 -16.807 1.00 91.00 88 LYS A C 1
ATOM 653 O O . LYS A 1 88 ? -5.924 -4.704 -15.805 1.00 91.00 88 LYS A O 1
ATOM 658 N N . PRO A 1 89 ? -6.861 -3.684 -17.610 1.00 89.38 89 PRO A N 1
ATOM 659 C CA . PRO A 1 89 ? -8.176 -4.324 -17.511 1.00 89.38 89 PRO A CA 1
ATOM 660 C C . PRO A 1 89 ? -8.141 -5.834 -17.747 1.00 89.38 89 PRO A C 1
ATOM 662 O O . PRO A 1 89 ? -7.271 -6.283 -18.532 1.00 89.38 89 PRO A O 1
#

InterPro domains:
  IPR001732 UDP-glucose/GDP-mannose dehydrogenase, N-terminal [PF03721] (40-89)
  IPR036291 NAD(P)-binding domain superfamily [SSF51735] (1-87)

Mean predicted aligned error: 2.13 Å

Foldseek 3Di:
DEEEEEDDDPVRVVVQVVCVVVVYHYWYDYPVDPDDLLRRQPGQEYEYPDAQDADPVRATRCPVVVVSVVCSVVVVRPHHYHYPYDHDD

Solvent-accessible surface area (backbone atoms only — not comparable to full-atom values): 5008 Å² total; per-residue (Å²): 98,42,33,13,33,38,24,69,49,75,66,22,44,51,50,51,53,52,42,45,76,73,70,32,48,73,39,49,21,33,91,93,47,104,51,44,70,74,61,27,47,91,22,59,33,34,38,37,31,46,77,46,55,72,42,98,86,68,45,76,38,52,64,61,56,52,49,52,52,51,50,38,54,75,69,63,45,81,49,45,79,43,81,66,41,82,71,82,134